Protein AF-A0A6A5ASY3-F1 (afdb_monomer)

Organism: Aphanomyces astaci (NCBI:txid112090)

InterPro domains:
  IPR011704 ATPase, dynein-related, AAA domain [PF07728] (77-118)
  IPR039891 von Willebrand factor A domain-containing protein 8 [PTHR21610] (21-118)

Radius of gyration: 20.87 Å; Cα contacts (8 Å, |Δi|>4): 99; chains: 1; bounding box: 59×54×54 Å

pLDDT: mean 85.29, std 16.0, range [40.97, 97.5]

Solvent-accessible surface area (backbone atoms only — not comparable to full-atom values): 7914 Å² total; per-residue (Å²): 137,88,83,82,83,82,79,74,85,86,72,86,74,80,77,81,70,83,71,80,76,50,74,45,72,42,88,91,44,74,46,75,37,51,86,67,91,52,78,83,41,31,51,79,87,58,68,47,62,46,99,85,71,45,82,56,72,54,74,67,57,40,53,51,51,32,52,50,49,54,33,54,77,68,74,46,91,84,84,84,85,76,78,93,67,64,64,61,60,45,51,52,43,24,48,26,37,75,37,39,31,69,63,84,89,81,86,83,55,95,83,59,49,73,82,79,76,110

Structure (mmCIF, N/CA/C/O backbone):
data_AF-A0A6A5ASY3-F1
#
_entry.id   AF-A0A6A5ASY3-F1
#
loop_
_atom_site.group_PDB
_atom_site.id
_atom_site.type_symbol
_atom_site.label_atom_id
_atom_site.label_alt_id
_atom_site.label_comp_id
_atom_site.label_asym_id
_atom_site.label_entity_id
_atom_site.label_seq_id
_atom_site.pdbx_PDB_ins_code
_atom_site.Cartn_x
_atom_site.Cartn_y
_atom_site.Cartn_z
_atom_site.occupancy
_atom_site.B_iso_or_equiv
_atom_site.auth_seq_id
_atom_site.auth_comp_id
_atom_site.auth_asym_id
_atom_site.auth_atom_id
_atom_site.pdbx_PDB_model_num
ATOM 1 N N . MET A 1 1 ? -41.559 -41.578 34.310 1.00 44.97 1 MET A N 1
ATOM 2 C CA . MET A 1 1 ? -40.796 -41.231 33.090 1.00 44.97 1 MET A CA 1
ATOM 3 C C . MET A 1 1 ? -40.298 -39.794 33.230 1.00 44.97 1 MET A C 1
ATOM 5 O O . MET A 1 1 ? -41.095 -38.872 33.128 1.00 44.97 1 MET A O 1
ATOM 9 N N . LEU A 1 2 ? -39.020 -39.614 33.586 1.00 40.97 2 LEU A N 1
ATOM 10 C CA . LEU A 1 2 ? -38.391 -38.311 33.852 1.00 40.97 2 LEU A CA 1
ATOM 11 C C . LEU A 1 2 ? -38.043 -37.607 32.528 1.00 40.97 2 LEU A C 1
ATOM 13 O O . LEU A 1 2 ? -37.240 -38.125 31.756 1.00 40.97 2 LEU A O 1
ATOM 17 N N . ARG A 1 3 ? -38.600 -36.416 32.276 1.00 47.50 3 ARG A N 1
ATOM 18 C CA . ARG A 1 3 ? -38.121 -35.512 31.217 1.00 47.50 3 ARG A CA 1
ATOM 19 C C . ARG A 1 3 ? -36.986 -34.662 31.784 1.00 47.50 3 ARG A C 1
ATOM 21 O O . ARG A 1 3 ? -37.241 -33.726 32.534 1.00 47.50 3 ARG A O 1
ATOM 28 N N . GLN A 1 4 ? -35.744 -34.991 31.441 1.00 50.59 4 GLN A N 1
ATOM 29 C CA . GLN A 1 4 ? -34.604 -34.114 31.703 1.00 50.59 4 GLN A CA 1
ATOM 30 C C . GLN A 1 4 ? -34.531 -33.033 30.619 1.00 50.59 4 GLN A C 1
ATOM 32 O O . GLN A 1 4 ? -34.394 -33.308 29.429 1.00 50.59 4 GLN A O 1
ATOM 37 N N . SER A 1 5 ? -34.662 -31.791 31.068 1.00 58.62 5 SER A N 1
ATOM 38 C CA . SER A 1 5 ? -34.456 -30.559 30.320 1.00 58.62 5 SER A CA 1
ATOM 39 C C . SER A 1 5 ? -32.979 -30.382 29.962 1.00 58.62 5 SER A C 1
ATOM 41 O O . SER A 1 5 ? -32.144 -30.217 30.851 1.00 58.62 5 SER A O 1
ATOM 43 N N . LEU A 1 6 ? -32.660 -30.335 28.670 1.00 54.47 6 LEU A N 1
ATOM 44 C CA . LEU A 1 6 ? -31.359 -29.873 28.188 1.00 54.47 6 LEU A CA 1
ATOM 45 C C . LEU A 1 6 ? -31.470 -28.397 27.795 1.00 54.47 6 LEU A C 1
ATOM 47 O O . LEU A 1 6 ? -31.716 -28.061 26.638 1.00 54.47 6 LEU A O 1
ATOM 51 N N . LEU A 1 7 ? -31.289 -27.508 28.771 1.00 55.84 7 LEU A N 1
ATOM 52 C CA . LEU A 1 7 ? -30.992 -26.104 28.496 1.00 55.84 7 LEU A CA 1
ATOM 53 C C . LEU A 1 7 ? -29.542 -26.026 28.004 1.00 55.84 7 LEU A C 1
ATOM 55 O O . LEU A 1 7 ? -28.598 -26.132 28.784 1.00 55.84 7 LEU A O 1
ATOM 59 N N . ARG A 1 8 ? -29.366 -25.879 26.689 1.00 53.72 8 ARG A N 1
ATOM 60 C CA . ARG A 1 8 ? -28.066 -25.561 26.088 1.00 53.72 8 ARG A CA 1
ATOM 61 C C . ARG A 1 8 ? -27.692 -24.129 26.485 1.00 53.72 8 ARG A C 1
ATOM 63 O O . ARG A 1 8 ? -28.462 -23.222 26.175 1.00 53.72 8 ARG A O 1
ATOM 70 N N . PRO A 1 9 ? -26.534 -23.872 27.114 1.00 49.12 9 PRO A N 1
ATOM 71 C CA . PRO A 1 9 ? -26.107 -22.506 27.353 1.00 49.12 9 PRO A CA 1
ATOM 72 C C . PRO A 1 9 ? -25.566 -21.932 26.039 1.00 49.12 9 PRO A C 1
ATOM 74 O O . PRO A 1 9 ? -24.408 -22.127 25.676 1.00 49.12 9 PRO A O 1
ATOM 77 N N . SER A 1 10 ? -26.409 -21.213 25.303 1.00 56.84 10 SER A N 1
ATOM 78 C CA . SER A 1 10 ? -25.982 -20.330 24.218 1.00 56.84 10 SER A CA 1
ATOM 79 C C . SER A 1 10 ? -25.274 -19.118 24.823 1.00 56.84 10 SER A C 1
ATOM 81 O O . SER A 1 10 ? -25.887 -18.092 25.108 1.00 56.84 10 SER A O 1
ATOM 83 N N . ARG A 1 11 ? -23.967 -19.252 25.059 1.00 50.88 11 ARG A N 1
ATOM 8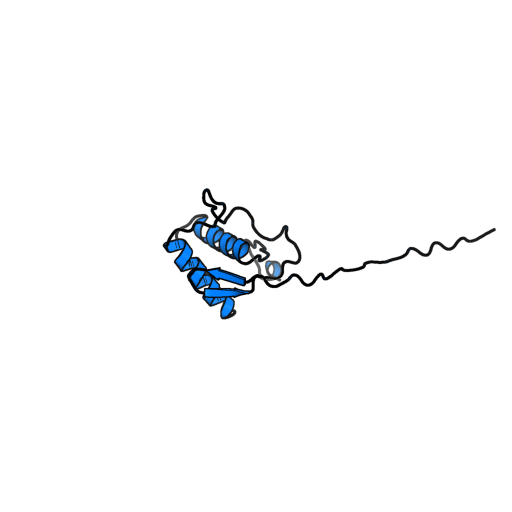4 C CA . ARG A 1 11 ? -23.094 -18.164 25.516 1.00 50.88 11 ARG A CA 1
ATOM 85 C C . ARG A 1 11 ? -22.128 -17.788 24.396 1.00 50.88 11 ARG A C 1
ATOM 87 O O . ARG A 1 11 ? -20.927 -18.011 24.504 1.00 50.88 11 ARG A O 1
ATOM 94 N N . TRP A 1 12 ? -22.658 -17.195 23.329 1.00 53.81 12 TRP A N 1
ATOM 95 C CA . TRP A 1 12 ? -21.847 -16.450 22.367 1.00 53.81 12 TRP A CA 1
ATOM 96 C C . TRP A 1 12 ? -21.414 -15.148 23.036 1.00 53.81 12 TRP A C 1
ATOM 98 O O . TRP A 1 12 ? -22.134 -14.154 23.050 1.00 53.81 12 TRP A O 1
ATOM 108 N N . ARG A 1 13 ? -20.260 -15.181 23.699 1.00 50.62 13 ARG A N 1
ATOM 109 C CA . ARG A 1 13 ? -19.634 -13.988 24.259 1.00 50.62 13 ARG A CA 1
ATOM 110 C C . ARG A 1 13 ? -18.716 -13.423 23.184 1.00 50.62 13 ARG A C 1
ATOM 112 O O . ARG A 1 13 ? -17.581 -13.869 23.052 1.00 50.62 13 ARG A O 1
ATOM 119 N N . VAL A 1 14 ? -19.225 -12.473 22.401 1.00 59.44 14 VAL A N 1
ATOM 120 C CA . VAL A 1 14 ? -18.390 -11.702 21.478 1.00 59.44 14 VAL A CA 1
ATOM 121 C C . VAL A 1 14 ? -17.494 -10.810 22.329 1.00 59.44 14 VAL A C 1
ATOM 123 O O . VAL A 1 14 ? -17.922 -9.797 22.881 1.00 59.44 14 VAL A O 1
ATOM 126 N N . HIS A 1 15 ? -16.249 -11.233 22.515 1.00 49.41 15 HIS A N 1
ATOM 127 C CA . HIS A 1 15 ? -15.221 -10.382 23.085 1.00 49.41 15 HIS A CA 1
ATOM 128 C C . HIS A 1 15 ? -14.807 -9.373 22.012 1.00 49.41 15 HIS A C 1
ATOM 130 O O . HIS A 1 15 ? -13.830 -9.588 21.303 1.00 49.41 15 HIS A O 1
ATOM 136 N N . HIS A 1 16 ? -15.531 -8.257 21.897 1.00 47.66 16 HIS A N 1
ATOM 137 C CA . HIS A 1 16 ? -14.982 -7.064 21.254 1.00 47.66 16 HIS A CA 1
ATOM 138 C C . HIS A 1 16 ? -13.897 -6.511 22.179 1.00 47.66 16 HIS A C 1
ATOM 140 O O . HIS A 1 16 ? -14.131 -5.623 22.998 1.00 47.66 16 HIS A O 1
ATOM 146 N N . ARG A 1 17 ? -12.706 -7.109 22.127 1.00 49.00 17 ARG A N 1
ATOM 147 C CA . ARG A 1 17 ? -11.532 -6.523 22.759 1.00 49.00 17 ARG A CA 1
ATOM 148 C C . ARG A 1 17 ? -11.186 -5.306 21.910 1.00 49.00 17 ARG A C 1
ATOM 150 O O . ARG A 1 17 ? -10.670 -5.469 20.811 1.00 49.00 17 ARG A O 1
ATOM 157 N N . ALA A 1 18 ? -11.535 -4.111 22.387 1.00 48.19 18 ALA A N 1
ATOM 158 C CA . ALA A 1 18 ? -11.066 -2.868 21.792 1.00 48.19 18 ALA A CA 1
ATOM 159 C C . ALA A 1 18 ? -9.532 -2.928 21.756 1.00 48.19 18 ALA A C 1
ATOM 161 O O . ALA A 1 18 ? -8.881 -2.931 22.804 1.00 48.19 18 ALA A O 1
ATOM 162 N N . GLN A 1 19 ? -8.973 -3.104 20.561 1.00 57.91 19 GLN A N 1
ATOM 163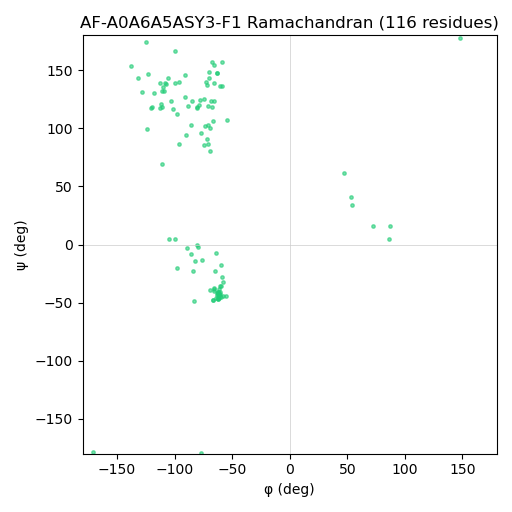 C CA . GLN A 1 19 ? -7.531 -3.099 20.358 1.00 57.91 19 GLN A CA 1
ATOM 164 C C . GLN A 1 19 ? -7.043 -1.650 20.510 1.00 57.91 19 GLN A C 1
ATOM 166 O O . GLN A 1 19 ? -7.717 -0.737 20.022 1.00 57.91 19 GLN A O 1
ATOM 171 N N . PRO A 1 20 ? -5.917 -1.410 21.203 1.00 54.75 20 PRO A N 1
ATOM 172 C CA . PRO A 1 20 ? -5.336 -0.077 21.275 1.00 54.75 20 PRO A CA 1
ATOM 173 C C . PRO A 1 20 ? -4.964 0.390 19.864 1.00 54.75 20 PRO A C 1
ATOM 175 O O . PRO A 1 20 ? -4.404 -0.374 19.083 1.00 54.75 20 PRO A O 1
ATOM 178 N N . PHE A 1 21 ? -5.277 1.645 19.541 1.00 61.50 21 PHE A N 1
ATOM 179 C CA . PHE A 1 21 ? -4.845 2.262 18.291 1.00 61.50 21 PHE A CA 1
ATOM 180 C C . PHE A 1 21 ? -3.322 2.422 18.320 1.00 61.50 21 PHE A C 1
ATOM 182 O O . PHE A 1 21 ? -2.791 3.268 19.041 1.00 61.50 21 PHE A O 1
ATOM 189 N N . SER A 1 22 ? -2.604 1.601 17.562 1.00 81.94 22 SER A N 1
ATOM 190 C CA . SER A 1 22 ? -1.217 1.877 17.192 1.00 81.94 22 SER A CA 1
ATOM 191 C C . SER A 1 22 ? -1.206 2.999 16.160 1.00 81.94 22 SER A C 1
ATOM 193 O O . SER A 1 22 ? -2.054 3.048 15.278 1.00 81.94 22 SER A O 1
ATOM 195 N N . ASN A 1 23 ? -0.253 3.920 16.262 1.00 90.12 23 ASN A N 1
ATOM 196 C CA . ASN A 1 23 ? -0.049 4.940 15.238 1.00 90.12 23 ASN A CA 1
ATOM 197 C C . ASN A 1 23 ? 1.046 4.477 14.278 1.00 90.12 23 ASN A C 1
ATOM 199 O O . ASN A 1 23 ? 2.060 3.928 14.709 1.00 90.12 23 ASN A O 1
ATOM 203 N N . VAL A 1 24 ? 0.854 4.734 12.988 1.00 91.19 24 VAL A N 1
ATOM 204 C CA . VAL A 1 24 ? 1.833 4.450 11.937 1.00 91.19 24 VAL A CA 1
ATOM 205 C C . VAL A 1 24 ? 2.358 5.771 11.396 1.00 91.19 24 VAL A C 1
ATOM 207 O O . VAL A 1 24 ? 1.574 6.661 11.070 1.00 91.19 24 VAL A O 1
ATOM 210 N N . THR A 1 25 ? 3.681 5.890 11.274 1.00 92.81 25 THR A N 1
ATOM 211 C CA . THR A 1 25 ? 4.330 7.058 10.668 1.00 92.81 25 THR A CA 1
ATOM 212 C C . THR A 1 25 ? 4.971 6.671 9.342 1.00 92.81 25 THR A C 1
ATOM 214 O O . THR A 1 25 ? 5.899 5.866 9.314 1.00 92.81 25 THR A O 1
ATOM 217 N N . ILE A 1 26 ? 4.514 7.274 8.243 1.00 92.44 26 ILE A N 1
ATOM 218 C CA . ILE A 1 26 ? 5.058 7.067 6.895 1.00 92.44 26 ILE A CA 1
ATOM 219 C C . ILE A 1 26 ? 5.573 8.401 6.369 1.00 92.44 26 ILE A C 1
ATOM 221 O O . ILE A 1 26 ? 4.817 9.361 6.218 1.00 92.44 26 ILE A O 1
ATOM 225 N N . GLY A 1 27 ? 6.875 8.477 6.089 1.00 88.62 27 GLY A N 1
ATOM 226 C CA . GLY A 1 27 ? 7.484 9.663 5.483 1.00 88.62 27 GLY A CA 1
ATOM 227 C C . GLY A 1 27 ? 7.210 10.962 6.253 1.00 88.62 27 GLY A C 1
ATOM 228 O O . 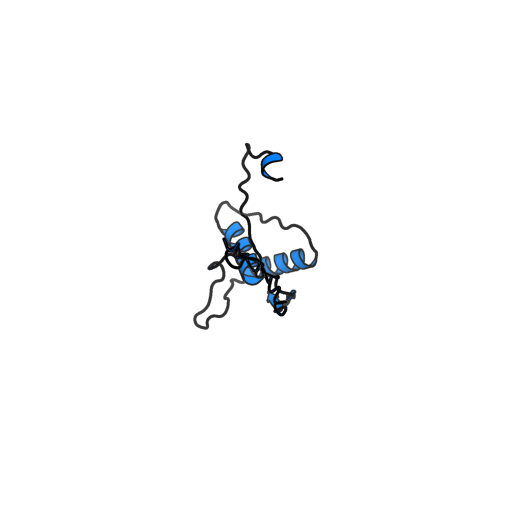GLY A 1 27 ? 7.036 11.999 5.621 1.00 88.62 27 GLY A O 1
ATOM 229 N N . GLY A 1 28 ? 7.120 10.911 7.587 1.00 91.25 28 GLY A N 1
ATOM 230 C CA . GLY A 1 28 ? 6.848 12.067 8.454 1.00 91.25 28 GLY A CA 1
ATOM 231 C C . GLY A 1 28 ? 5.368 12.407 8.671 1.00 91.25 28 GLY A C 1
ATOM 232 O O . GLY A 1 28 ? 5.077 13.410 9.315 1.00 91.25 28 GLY A O 1
ATOM 233 N N . ILE A 1 29 ? 4.437 11.603 8.150 1.00 94.12 29 ILE A N 1
ATOM 234 C CA . ILE A 1 29 ? 2.995 11.748 8.386 1.00 94.12 29 ILE A CA 1
ATOM 235 C C . ILE A 1 29 ? 2.535 10.606 9.276 1.00 94.12 29 ILE A C 1
ATOM 237 O O . ILE A 1 29 ? 2.860 9.453 9.001 1.00 94.12 29 ILE A O 1
ATOM 241 N N . THR A 1 30 ? 1.781 10.924 10.324 1.00 94.50 30 THR A N 1
ATOM 242 C CA . THR A 1 30 ? 1.269 9.942 11.280 1.00 94.50 30 THR A CA 1
ATOM 243 C C . THR A 1 30 ? -0.236 9.787 11.128 1.00 94.50 30 THR A C 1
ATOM 245 O O . THR A 1 30 ? -0.954 10.781 11.036 1.00 94.50 30 THR A O 1
ATOM 248 N N . ALA A 1 31 ? -0.709 8.544 11.133 1.00 92.50 31 ALA A N 1
ATOM 249 C CA . ALA A 1 31 ? -2.127 8.211 11.139 1.00 92.50 31 ALA A CA 1
ATOM 250 C C . ALA A 1 31 ? -2.406 7.055 12.113 1.00 92.50 31 ALA A C 1
ATOM 252 O O . ALA A 1 31 ? -1.510 6.240 12.365 1.00 92.50 31 ALA A O 1
ATOM 253 N N . PRO A 1 32 ? -3.631 6.956 12.655 1.00 91.31 32 PRO A N 1
ATOM 254 C CA . PRO A 1 32 ? -4.037 5.786 13.418 1.00 91.31 32 PRO A CA 1
ATOM 255 C C . PRO A 1 32 ? -4.097 4.555 12.507 1.00 91.31 32 PRO A C 1
ATOM 257 O O . PRO A 1 32 ? -4.574 4.617 11.372 1.00 91.31 32 PRO A O 1
ATOM 260 N N . GLN A 1 33 ? -3.618 3.426 13.014 1.00 87.69 33 GLN A N 1
ATOM 261 C CA . GLN A 1 33 ? -3.727 2.137 12.347 1.00 87.69 33 GLN A CA 1
ATOM 262 C C . GLN A 1 33 ? -5.184 1.647 12.357 1.00 87.69 33 GLN A C 1
ATOM 264 O O . GLN A 1 33 ? -5.951 1.952 13.276 1.00 87.69 33 GLN A O 1
ATOM 269 N N . GLY A 1 34 ? -5.574 0.903 11.318 1.00 79.69 34 GLY A N 1
ATOM 270 C CA . GLY A 1 34 ? -6.923 0.358 11.184 1.00 79.69 34 GLY A CA 1
ATOM 271 C C . GLY A 1 34 ? -7.260 -0.678 12.259 1.00 79.69 34 GLY A C 1
ATOM 272 O O . GLY A 1 34 ? -6.384 -1.343 12.811 1.00 79.69 34 GLY A O 1
ATOM 273 N N . GLN A 1 35 ? -8.556 -0.832 12.547 1.00 83.31 35 GLN A N 1
ATOM 274 C CA . GLN A 1 35 ? -9.056 -1.948 13.349 1.00 83.31 35 GLN A CA 1
ATOM 275 C C . GLN A 1 35 ? -9.355 -3.135 12.436 1.00 83.31 35 GLN A C 1
ATOM 277 O O . GLN A 1 35 ? -10.215 -3.047 11.562 1.00 83.31 35 GLN A O 1
ATOM 282 N N . VAL A 1 36 ? -8.663 -4.245 12.672 1.00 87.31 36 VAL A N 1
ATOM 283 C CA . VAL A 1 36 ? -8.848 -5.495 11.933 1.00 87.31 36 VAL A CA 1
ATOM 284 C C . VAL A 1 36 ? -9.888 -6.359 12.643 1.00 87.31 36 VAL A C 1
ATOM 286 O O . VAL A 1 36 ? -9.753 -6.633 13.839 1.00 87.31 36 VAL A O 1
ATOM 289 N N . LYS A 1 37 ? -10.909 -6.800 11.911 1.00 88.81 37 LYS A N 1
ATOM 290 C CA . LYS A 1 37 ? -11.877 -7.816 12.342 1.00 88.81 37 LYS A CA 1
ATOM 291 C C . LYS A 1 37 ? -11.307 -9.215 12.100 1.00 88.81 37 LYS A C 1
ATOM 293 O O . LYS A 1 37 ? -11.269 -10.017 13.031 1.00 88.81 37 LYS A O 1
ATOM 298 N N . ASP A 1 38 ? -10.777 -9.449 10.901 1.00 91.31 38 ASP A N 1
ATOM 299 C CA . ASP A 1 38 ? -10.255 -10.725 10.421 1.00 91.31 38 ASP A CA 1
ATOM 300 C C . ASP A 1 38 ? -8.799 -10.597 9.948 1.00 91.31 38 ASP A C 1
ATOM 302 O O . ASP A 1 38 ? -8.488 -10.222 8.818 1.00 91.31 38 ASP A O 1
ATOM 306 N N . ALA A 1 39 ? -7.861 -11.003 10.809 1.00 90.56 39 ALA A N 1
ATOM 307 C CA . ALA A 1 39 ? -6.416 -10.903 10.557 1.00 90.56 39 ALA A CA 1
ATOM 308 C C . ALA A 1 39 ? -5.890 -11.747 9.378 1.00 90.56 39 ALA A C 1
ATOM 310 O O . ALA A 1 39 ? -4.709 -11.661 9.033 1.00 90.56 39 ALA A O 1
ATOM 311 N N . GLN A 1 40 ? -6.734 -12.594 8.787 1.00 93.38 40 GLN A N 1
ATOM 312 C CA . GLN A 1 40 ? -6.414 -13.373 7.588 1.00 93.38 40 GLN A CA 1
ATOM 313 C C . GLN A 1 40 ? -6.643 -12.574 6.298 1.00 93.38 40 GLN A C 1
ATOM 315 O O . GLN A 1 40 ? -6.018 -12.884 5.289 1.00 93.38 40 GLN A O 1
ATOM 320 N N . LEU A 1 41 ? -7.497 -11.545 6.342 1.00 94.00 41 LEU A N 1
ATOM 321 C CA . LEU A 1 41 ? -7.788 -10.665 5.206 1.00 94.00 41 LEU A CA 1
ATOM 322 C C . LEU A 1 41 ? -6.784 -9.514 5.079 1.00 94.00 41 LEU A C 1
ATOM 324 O O . LEU A 1 41 ? -6.790 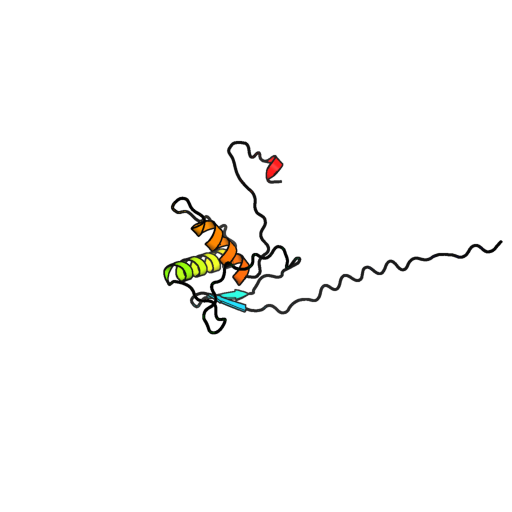-8.785 4.089 1.00 94.00 41 LEU A O 1
ATOM 328 N N . VAL A 1 42 ? -5.910 -9.344 6.072 1.00 95.06 42 VAL A N 1
ATOM 329 C CA . VAL A 1 42 ? -4.791 -8.407 5.991 1.00 95.06 42 VAL A CA 1
ATOM 330 C C . VAL A 1 42 ? -3.688 -9.045 5.144 1.00 95.06 42 VAL A C 1
ATOM 332 O O . VAL A 1 42 ? -3.236 -10.149 5.471 1.00 95.06 42 VAL A O 1
ATOM 335 N N . PRO A 1 43 ? -3.229 -8.380 4.070 1.00 95.69 43 PRO A N 1
ATOM 336 C CA . PRO A 1 43 ? -2.146 -8.896 3.247 1.00 95.69 43 PRO A CA 1
ATOM 337 C C . PRO A 1 43 ? -0.847 -9.010 4.052 1.00 95.69 43 PRO A C 1
ATOM 339 O O . PRO A 1 43 ? -0.589 -8.215 4.954 1.00 95.69 43 PRO A O 1
ATOM 342 N N . LYS A 1 44 ? -0.029 -10.014 3.719 1.00 93.81 44 LYS A N 1
ATOM 343 C CA . LYS A 1 44 ? 1.248 -10.298 4.387 1.00 93.81 44 LYS A CA 1
ATOM 344 C C . LYS A 1 44 ? 2.354 -10.510 3.364 1.00 93.81 44 LYS A C 1
ATOM 346 O O . LYS A 1 44 ? 2.115 -11.143 2.335 1.00 93.81 44 LYS A O 1
ATOM 351 N N . GLY A 1 45 ? 3.559 -10.049 3.686 1.00 93.19 45 GLY A N 1
ATOM 352 C CA . GLY A 1 45 ? 4.763 -10.299 2.887 1.00 93.19 45 GLY A CA 1
ATOM 353 C C . GLY A 1 45 ? 5.005 -9.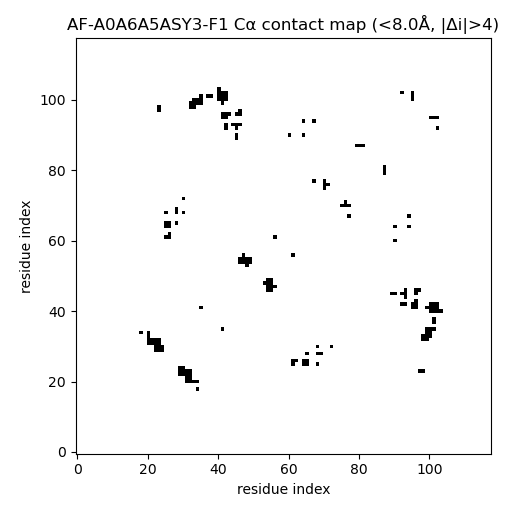293 1.759 1.00 93.19 45 GLY A C 1
ATOM 354 O O . GLY A 1 45 ? 5.801 -9.570 0.864 1.00 93.19 45 GLY A O 1
ATOM 355 N N . PHE A 1 46 ? 4.341 -8.137 1.786 1.00 93.75 46 PHE A N 1
ATOM 356 C CA . PHE A 1 46 ? 4.572 -7.027 0.858 1.00 93.75 46 PHE A CA 1
ATOM 357 C C . PHE A 1 46 ? 5.491 -5.953 1.453 1.00 93.75 46 PHE A C 1
ATOM 359 O O . PHE A 1 46 ? 6.084 -5.166 0.712 1.00 93.75 46 PHE A O 1
ATOM 366 N N . VAL A 1 47 ? 5.639 -5.899 2.775 1.00 91.94 47 VAL A N 1
ATOM 367 C CA . VAL A 1 47 ? 6.632 -5.054 3.447 1.00 91.94 47 VAL A CA 1
ATOM 368 C C . VAL A 1 47 ? 8.000 -5.733 3.409 1.00 91.94 47 VAL A C 1
ATOM 370 O O . VAL A 1 47 ? 8.196 -6.802 3.982 1.00 91.94 47 VAL A O 1
ATOM 373 N N . ASN A 1 48 ? 8.968 -5.090 2.753 1.00 88.12 48 ASN A N 1
ATOM 374 C CA . ASN A 1 48 ? 10.353 -5.549 2.775 1.00 88.12 48 ASN A CA 1
ATOM 375 C C . ASN A 1 48 ? 10.967 -5.208 4.130 1.00 88.12 48 ASN A C 1
ATOM 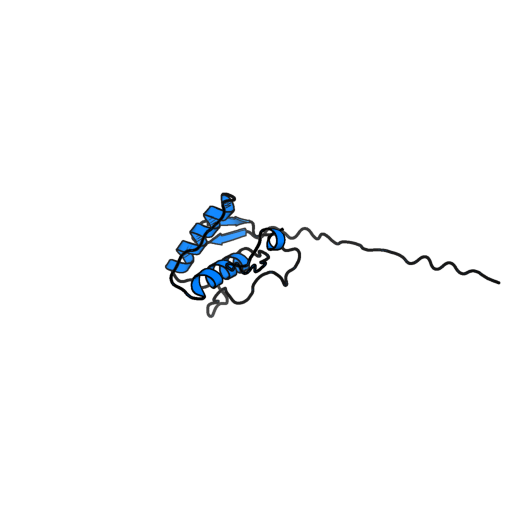377 O O . ASN A 1 48 ? 10.951 -4.047 4.535 1.00 88.12 48 ASN A O 1
ATOM 381 N N . LEU A 1 49 ? 11.513 -6.209 4.810 1.00 89.25 49 LEU A N 1
ATOM 382 C CA . LEU A 1 49 ? 12.208 -6.037 6.080 1.00 89.25 49 LEU A CA 1
ATOM 383 C C . LEU A 1 49 ? 13.719 -6.030 5.833 1.00 89.25 49 LEU A C 1
ATOM 385 O O . LEU A 1 49 ? 14.221 -6.809 5.021 1.00 89.25 49 LEU A O 1
ATOM 389 N N . ASP A 1 50 ? 14.439 -5.145 6.514 1.00 88.75 50 ASP A N 1
ATOM 390 C CA . ASP A 1 50 ? 15.899 -5.156 6.545 1.00 88.75 50 ASP A CA 1
ATOM 391 C C . ASP A 1 50 ? 16.440 -6.260 7.476 1.00 88.75 50 ASP A C 1
ATOM 393 O O . ASP A 1 50 ? 15.693 -7.010 8.111 1.00 88.75 50 ASP A O 1
ATOM 397 N N . SER A 1 51 ? 17.768 -6.352 7.591 1.00 87.38 51 SER A N 1
ATOM 398 C CA . SER A 1 51 ? 18.441 -7.293 8.500 1.00 87.38 51 SER A CA 1
ATOM 399 C C . SER A 1 51 ? 18.081 -7.098 9.978 1.00 87.38 51 SER A C 1
ATOM 401 O O . SER A 1 51 ? 18.308 -7.997 10.783 1.00 87.38 51 SER A O 1
ATOM 403 N N . ASN A 1 52 ? 17.534 -5.936 10.337 1.00 87.31 52 ASN A N 1
ATOM 404 C CA . ASN A 1 52 ? 17.154 -5.559 11.695 1.00 87.31 52 ASN A CA 1
ATOM 405 C C . ASN A 1 52 ? 15.644 -5.740 11.940 1.00 87.31 52 ASN A C 1
ATOM 407 O O . ASN A 1 52 ? 15.145 -5.372 13.006 1.00 87.31 52 ASN A O 1
ATOM 411 N N . GLY A 1 53 ? 14.907 -6.282 10.963 1.00 83.31 53 GLY A N 1
ATOM 412 C CA . GLY A 1 53 ? 13.458 -6.450 11.028 1.00 83.31 53 GLY A CA 1
ATOM 413 C C . G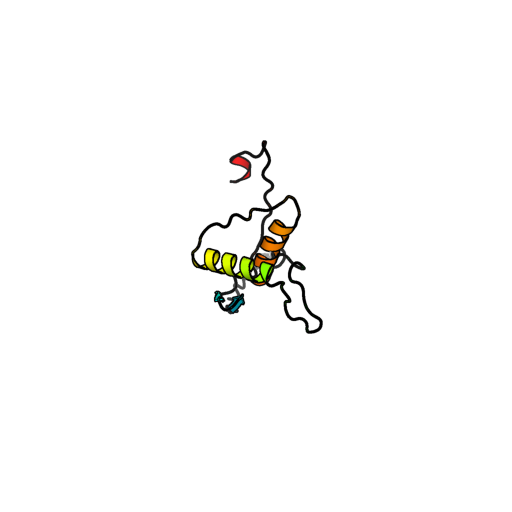LY A 1 53 ? 12.672 -5.140 10.909 1.00 83.31 53 GLY A C 1
ATOM 414 O O . GLY A 1 53 ? 11.492 -5.115 11.254 1.00 83.31 53 GLY A O 1
ATOM 415 N N . GLN A 1 54 ? 13.300 -4.055 10.454 1.00 83.50 54 GLN A N 1
ATOM 416 C CA . GLN A 1 54 ? 12.639 -2.782 10.183 1.00 83.50 54 GLN A CA 1
ATOM 417 C C . GLN A 1 54 ? 12.165 -2.718 8.728 1.00 83.50 54 GLN A C 1
ATOM 419 O O . GLN A 1 54 ? 12.825 -3.247 7.833 1.00 83.50 54 GLN A O 1
ATOM 424 N N . PRO A 1 55 ? 11.031 -2.056 8.457 1.00 86.50 55 PRO A N 1
ATOM 425 C CA . PRO A 1 55 ? 10.554 -1.882 7.097 1.00 86.50 55 PRO A CA 1
ATOM 426 C C . PRO A 1 55 ? 11.514 -0.997 6.287 1.00 86.50 55 PRO A C 1
ATOM 428 O O . PRO A 1 55 ? 11.787 0.146 6.653 1.00 86.50 55 PRO A O 1
ATOM 431 N N . HIS A 1 56 ? 11.998 -1.520 5.163 1.00 89.50 56 HIS A N 1
ATOM 432 C CA . HIS A 1 56 ? 12.900 -0.833 4.247 1.00 89.50 56 HIS A CA 1
ATOM 433 C C . HIS A 1 56 ? 12.200 -0.539 2.917 1.00 89.50 56 HIS A C 1
ATOM 435 O O . HIS A 1 56 ? 11.764 -1.443 2.199 1.00 89.50 56 HIS A O 1
ATOM 441 N N . PHE A 1 57 ? 12.124 0.742 2.558 1.00 89.56 57 PHE A N 1
ATOM 442 C CA . PHE A 1 57 ? 11.468 1.210 1.338 1.00 89.56 57 PHE A CA 1
ATOM 443 C C . PHE A 1 57 ? 12.437 2.009 0.473 1.00 89.56 57 PHE A C 1
ATOM 445 O O . PHE A 1 57 ? 13.273 2.754 0.979 1.00 89.56 57 PHE A O 1
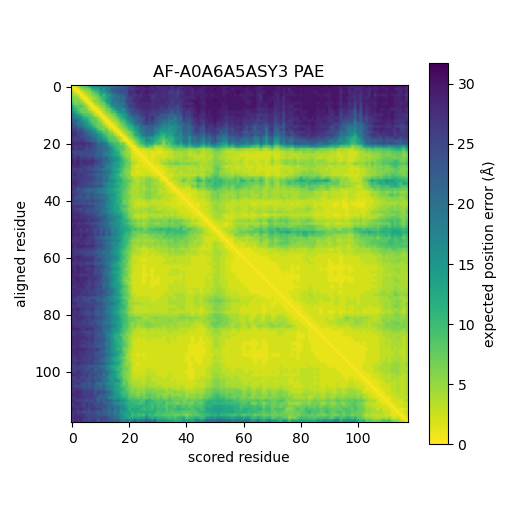ATOM 452 N N . THR A 1 58 ? 12.279 1.910 -0.848 1.00 92.88 58 THR A N 1
ATOM 453 C CA . THR A 1 58 ? 12.936 2.852 -1.763 1.00 92.88 58 THR A CA 1
ATOM 454 C C . THR A 1 58 ? 12.330 4.247 -1.594 1.00 92.88 58 THR A C 1
ATOM 456 O O . THR A 1 58 ? 11.180 4.387 -1.167 1.00 92.88 58 THR A O 1
ATOM 459 N N . GLN A 1 59 ? 13.070 5.290 -1.973 1.00 93.50 59 GLN A N 1
ATOM 460 C CA . GLN A 1 59 ? 12.582 6.667 -1.860 1.00 93.50 59 GLN A CA 1
ATOM 461 C C . GLN A 1 59 ? 11.303 6.913 -2.683 1.00 93.50 59 GLN A C 1
ATOM 463 O O . GLN A 1 59 ? 10.415 7.642 -2.241 1.00 93.50 59 GLN A O 1
ATOM 468 N N . GLU A 1 60 ? 11.183 6.280 -3.853 1.00 93.94 60 GLU A N 1
ATOM 469 C CA . GLU A 1 60 ? 9.988 6.355 -4.701 1.00 93.94 60 GLU A CA 1
ATOM 470 C C . GLU A 1 60 ? 8.786 5.675 -4.031 1.00 93.94 60 GLU A C 1
ATOM 472 O O . GLU A 1 60 ? 7.715 6.274 -3.908 1.00 93.94 60 GLU A O 1
ATOM 477 N N . THR A 1 61 ? 8.974 4.454 -3.515 1.00 93.88 61 THR A N 1
ATOM 478 C CA . THR A 1 61 ? 7.934 3.731 -2.768 1.00 93.88 61 THR A CA 1
ATOM 479 C C . THR A 1 61 ? 7.467 4.540 -1.559 1.00 93.88 61 THR A C 1
ATOM 481 O O . THR A 1 61 ? 6.266 4.675 -1.337 1.00 93.88 61 THR A O 1
ATOM 484 N N . LEU A 1 62 ? 8.399 5.133 -0.808 1.00 95.06 62 LEU A N 1
ATOM 485 C CA . LEU A 1 62 ? 8.081 5.955 0.357 1.00 95.06 62 LEU A CA 1
ATOM 486 C C . LEU A 1 62 ? 7.261 7.197 -0.021 1.00 95.06 62 LEU A C 1
ATOM 488 O O . LEU A 1 62 ? 6.309 7.536 0.683 1.00 95.06 62 LEU A O 1
ATOM 492 N N . ALA A 1 63 ? 7.590 7.856 -1.137 1.00 95.94 63 ALA A N 1
ATOM 493 C CA . ALA A 1 63 ? 6.824 8.997 -1.638 1.00 95.94 63 ALA A CA 1
ATOM 494 C C . ALA A 1 63 ? 5.385 8.599 -2.009 1.00 95.94 63 ALA A C 1
ATOM 496 O O . ALA A 1 63 ? 4.439 9.309 -1.661 1.00 95.94 63 ALA A O 1
ATOM 497 N N . HIS A 1 64 ? 5.206 7.441 -2.650 1.00 96.56 64 HIS A N 1
ATOM 498 C CA . HIS A 1 64 ? 3.881 6.914 -2.968 1.00 96.56 64 HIS A CA 1
ATOM 499 C C . HIS A 1 64 ? 3.078 6.530 -1.722 1.00 96.56 64 HIS A C 1
ATOM 501 O O . HIS A 1 64 ? 1.932 6.956 -1.596 1.00 96.56 64 HIS A O 1
ATOM 507 N N . LEU A 1 65 ? 3.669 5.792 -0.777 1.00 96.19 65 LEU A N 1
ATOM 508 C CA . LEU A 1 65 ? 3.002 5.414 0.475 1.00 96.19 65 LEU A CA 1
ATOM 509 C C . LEU A 1 65 ? 2.610 6.648 1.299 1.00 96.19 65 LEU A C 1
ATOM 511 O O . LEU A 1 65 ? 1.520 6.693 1.866 1.00 96.19 65 LEU A O 1
ATOM 515 N N . ARG A 1 66 ? 3.463 7.680 1.319 1.00 96.62 66 ARG A N 1
ATOM 516 C CA . ARG A 1 66 ? 3.149 8.967 1.949 1.00 96.62 66 ARG A CA 1
ATOM 517 C C . ARG A 1 66 ? 1.938 9.634 1.290 1.00 96.62 66 ARG A C 1
ATOM 519 O O . ARG A 1 66 ? 1.055 10.101 2.003 1.00 96.62 66 ARG A O 1
ATOM 526 N N . TRP A 1 67 ? 1.881 9.677 -0.042 1.00 96.88 67 TRP A N 1
ATOM 527 C CA . TRP A 1 67 ? 0.730 10.227 -0.768 1.00 96.88 67 TRP A CA 1
ATOM 528 C C . TRP A 1 67 ? -0.550 9.428 -0.497 1.00 96.88 67 TRP A C 1
ATOM 530 O O . TRP A 1 67 ? -1.593 10.021 -0.232 1.00 96.88 67 TRP A O 1
ATOM 540 N N . MET A 1 68 ? -0.463 8.095 -0.484 1.00 97.50 68 MET A N 1
ATOM 541 C CA . MET A 1 68 ? -1.595 7.228 -0.149 1.00 97.50 68 MET A CA 1
ATOM 542 C C . MET A 1 68 ? -2.107 7.495 1.269 1.00 97.50 68 MET A C 1
ATOM 544 O O . MET A 1 68 ? -3.309 7.637 1.470 1.00 97.50 68 MET A O 1
ATOM 548 N N . LEU A 1 69 ? -1.201 7.664 2.239 1.00 96.31 69 LEU A N 1
ATOM 549 C CA . LEU A 1 69 ? -1.571 8.010 3.610 1.00 96.31 69 LEU A CA 1
ATOM 550 C C . LEU A 1 69 ? -2.277 9.368 3.690 1.00 96.31 69 LEU A C 1
ATOM 552 O O . LEU A 1 69 ? -3.270 9.510 4.396 1.00 96.31 69 LEU A O 1
ATOM 556 N N . GLN A 1 70 ? -1.802 10.365 2.940 1.00 96.62 70 GLN A N 1
ATOM 557 C CA . GLN A 1 70 ? -2.471 11.667 2.858 1.00 96.62 70 GLN A CA 1
ATOM 558 C C . GLN A 1 70 ? -3.885 11.547 2.284 1.00 96.62 70 GLN A C 1
ATOM 560 O O . GLN A 1 70 ? -4.800 12.190 2.792 1.00 96.62 70 GLN A O 1
ATOM 565 N N . LYS A 1 71 ? -4.071 10.740 1.235 1.00 96.88 71 LYS A N 1
ATOM 566 C CA . LYS A 1 71 ? -5.391 10.501 0.636 1.00 96.88 71 LYS A CA 1
ATOM 567 C C . LYS A 1 71 ? -6.334 9.764 1.574 1.00 96.88 71 LYS A C 1
ATOM 569 O O . LYS A 1 71 ? -7.493 10.155 1.680 1.00 96.88 71 LYS A O 1
ATOM 574 N N . ASP A 1 72 ? -5.818 8.787 2.305 1.00 95.25 72 ASP A N 1
ATOM 575 C CA . ASP A 1 72 ? -6.579 8.048 3.304 1.00 95.25 72 ASP A CA 1
ATOM 576 C C . ASP A 1 72 ? -7.060 8.945 4.457 1.00 95.25 72 ASP A C 1
ATOM 578 O O . ASP A 1 72 ? -8.233 8.900 4.822 1.00 95.25 72 ASP A O 1
ATOM 582 N N . ILE A 1 73 ? -6.192 9.830 4.966 1.00 94.88 73 ILE A N 1
ATOM 583 C CA . ILE A 1 73 ? -6.555 10.835 5.984 1.00 94.88 73 ILE A CA 1
ATOM 584 C C . ILE A 1 73 ? -7.661 11.770 5.477 1.00 94.88 73 ILE A C 1
ATOM 586 O O . ILE A 1 73 ? -8.523 12.188 6.245 1.00 94.88 73 ILE A O 1
ATOM 590 N N . LEU A 1 74 ? -7.644 12.106 4.185 1.00 95.88 74 LEU A N 1
ATOM 591 C CA . LEU A 1 74 ? -8.672 12.932 3.550 1.00 95.88 74 LEU A CA 1
ATOM 592 C C . LEU A 1 74 ? -9.948 12.154 3.196 1.00 95.88 74 LEU A C 1
ATOM 594 O O . LEU A 1 74 ? -10.877 12.760 2.665 1.00 95.88 74 LEU A O 1
ATOM 598 N N . HIS A 1 75 ? -9.991 10.844 3.453 1.00 94.38 75 HIS A N 1
ATOM 599 C CA . HIS A 1 75 ? -11.081 9.954 3.053 1.00 94.38 75 HIS A CA 1
ATOM 600 C C . HIS A 1 75 ? -11.398 10.041 1.551 1.00 94.38 75 HIS A C 1
ATOM 602 O O . HIS A 1 75 ? -12.558 10.071 1.145 1.00 94.38 75 HIS A O 1
ATOM 608 N N . GLN A 1 76 ? -10.351 10.126 0.726 1.00 96.19 76 GLN A N 1
ATOM 609 C CA . GLN A 1 76 ? -10.461 10.175 -0.731 1.00 96.19 76 GLN A CA 1
ATOM 610 C C . GLN A 1 76 ? -10.054 8.847 -1.361 1.00 96.19 76 GLN A C 1
ATOM 612 O O . GLN A 1 76 ? -9.072 8.226 -0.948 1.00 96.19 76 GLN A O 1
ATOM 617 N N . ASP A 1 77 ? -10.756 8.480 -2.431 1.00 95.19 77 ASP A N 1
ATOM 618 C CA . ASP A 1 77 ? -10.395 7.328 -3.246 1.00 95.19 77 ASP A CA 1
ATOM 619 C C . ASP A 1 77 ? -9.030 7.521 -3.915 1.00 95.19 77 ASP A C 1
ATOM 621 O O . ASP A 1 77 ? -8.612 8.627 -4.282 1.00 95.19 77 ASP A O 1
ATOM 625 N N . MET A 1 78 ? -8.324 6.407 -4.085 1.00 95.88 78 MET A N 1
ATOM 626 C CA . MET A 1 78 ? -6.995 6.363 -4.679 1.00 95.88 78 MET A CA 1
ATOM 627 C C . MET A 1 78 ? -7.028 5.531 -5.952 1.00 95.88 78 MET A C 1
ATOM 629 O O . MET A 1 78 ? -7.474 4.388 -5.946 1.00 95.88 78 MET A O 1
ATOM 633 N N . PHE A 1 79 ? -6.470 6.077 -7.029 1.00 95.88 79 PHE A N 1
ATOM 634 C CA . PHE A 1 79 ? -6.290 5.349 -8.278 1.00 95.88 79 PHE A CA 1
ATOM 635 C C . PHE A 1 79 ? -4.805 5.303 -8.647 1.00 95.88 79 PHE A C 1
ATOM 637 O O . PHE A 1 79 ? -4.168 6.339 -8.843 1.00 95.88 79 PHE A O 1
ATOM 644 N N . LEU A 1 80 ? -4.235 4.096 -8.698 1.00 95.75 80 LEU A N 1
ATOM 645 C CA . LEU A 1 80 ? -2.813 3.876 -8.970 1.00 95.75 80 LEU A CA 1
ATOM 646 C C . LEU A 1 80 ? -2.603 3.528 -10.450 1.00 95.75 80 LEU A C 1
ATOM 648 O O . LEU A 1 80 ? -2.977 2.444 -10.890 1.00 95.75 80 LEU A O 1
ATOM 652 N N . ILE A 1 81 ? -1.950 4.414 -11.205 1.00 95.19 81 ILE A N 1
ATOM 653 C CA . ILE A 1 81 ? -1.679 4.232 -12.643 1.00 95.19 81 ILE A CA 1
ATOM 654 C C . ILE A 1 81 ? -0.193 3.945 -12.870 1.00 95.19 81 ILE A C 1
ATOM 656 O O . ILE A 1 81 ? 0.685 4.549 -12.250 1.00 95.19 81 ILE A O 1
ATOM 660 N N . GLY A 1 82 ? 0.128 3.012 -13.760 1.00 94.12 82 GLY A N 1
ATOM 661 C CA . GLY A 1 82 ? 1.505 2.698 -14.125 1.00 94.12 82 GLY A CA 1
ATOM 662 C C . GLY A 1 82 ? 1.600 1.746 -15.314 1.00 94.12 82 GLY A C 1
ATOM 663 O O . GLY A 1 82 ? 0.568 1.354 -15.859 1.00 94.12 82 GLY A O 1
ATOM 664 N N . PRO A 1 83 ? 2.828 1.371 -15.709 1.00 95.56 83 PRO A N 1
ATOM 665 C CA . PRO A 1 83 ? 3.037 0.327 -16.704 1.00 95.56 83 PRO A CA 1
ATOM 666 C C . PRO A 1 83 ? 2.401 -0.998 -16.250 1.00 95.56 83 PRO A C 1
ATOM 668 O O . PRO A 1 83 ? 2.215 -1.211 -15.044 1.00 95.56 83 PRO A O 1
ATOM 671 N N . PRO A 1 84 ? 2.080 -1.904 -17.191 1.00 95.25 84 PRO A N 1
ATOM 672 C CA . PRO A 1 84 ? 1.541 -3.213 -16.847 1.00 95.25 84 PRO A CA 1
ATOM 673 C C . PRO A 1 84 ? 2.516 -3.976 -15.942 1.00 95.25 84 PRO A C 1
ATOM 675 O O . PRO A 1 84 ? 3.725 -3.984 -16.172 1.00 95.25 84 PRO A O 1
ATOM 678 N N . GLY A 1 85 ? 1.985 -4.622 -14.904 1.00 94.62 85 GLY A N 1
ATOM 679 C CA . GLY A 1 85 ? 2.772 -5.419 -13.969 1.00 94.62 85 GLY A CA 1
ATOM 680 C C . GLY A 1 85 ? 2.221 -5.405 -12.542 1.00 94.62 85 GLY A C 1
ATOM 681 O O . GLY A 1 85 ? 1.242 -4.718 -12.242 1.00 94.62 85 GLY A O 1
ATOM 682 N N . PRO A 1 86 ? 2.859 -6.150 -11.626 1.00 95.25 86 PRO A N 1
ATOM 683 C CA . PRO A 1 86 ? 2.369 -6.305 -10.260 1.00 95.25 86 PRO A CA 1
ATOM 684 C C . PRO A 1 86 ? 2.637 -5.082 -9.373 1.00 95.25 86 PRO A C 1
ATOM 686 O O . PRO A 1 86 ? 2.059 -4.980 -8.297 1.00 95.25 86 PRO A O 1
ATOM 689 N N . ALA A 1 87 ? 3.485 -4.142 -9.805 1.00 94.25 87 ALA A N 1
ATOM 690 C CA . ALA A 1 87 ? 4.008 -3.067 -8.961 1.00 94.25 87 ALA A CA 1
ATOM 691 C C . ALA A 1 87 ? 2.915 -2.222 -8.278 1.00 94.25 87 ALA A C 1
ATOM 693 O O . ALA A 1 87 ? 3.003 -1.965 -7.080 1.00 94.25 87 ALA A O 1
ATOM 694 N N . ARG A 1 88 ? 1.857 -1.823 -9.002 1.00 96.00 88 ARG A N 1
ATOM 695 C CA . ARG A 1 88 ? 0.760 -1.020 -8.423 1.00 96.00 88 ARG A CA 1
ATOM 696 C C . ARG A 1 88 ? -0.086 -1.816 -7.433 1.00 96.00 88 ARG A C 1
ATOM 698 O O . ARG A 1 88 ? -0.423 -1.301 -6.371 1.00 96.00 88 ARG A O 1
ATOM 705 N N . ARG A 1 89 ? -0.356 -3.088 -7.738 1.00 95.69 89 ARG A N 1
ATOM 706 C CA . ARG A 1 89 ? -1.045 -4.002 -6.819 1.00 95.69 89 ARG A CA 1
ATOM 707 C C . ARG A 1 89 ? -0.212 -4.248 -5.562 1.00 95.69 89 ARG A C 1
ATOM 709 O O . ARG A 1 89 ? -0.746 -4.165 -4.466 1.00 95.69 89 ARG A O 1
ATOM 716 N N . HIS A 1 90 ? 1.085 -4.512 -5.708 1.00 95.88 90 HIS A N 1
ATOM 717 C CA . HIS A 1 90 ? 1.995 -4.711 -4.579 1.00 95.88 90 HIS A CA 1
ATOM 718 C C . HIS A 1 90 ? 2.068 -3.470 -3.693 1.00 95.88 90 HIS A C 1
ATOM 720 O O . HIS A 1 90 ? 2.023 -3.609 -2.480 1.00 95.88 90 HIS A O 1
ATOM 726 N N . LEU A 1 91 ? 2.110 -2.272 -4.280 1.00 96.19 91 LEU A N 1
ATOM 727 C CA . LEU A 1 91 ? 2.082 -1.016 -3.531 1.00 96.19 91 LEU A CA 1
ATOM 728 C C . LEU A 1 91 ? 0.785 -0.860 -2.716 1.00 96.19 91 LEU A C 1
ATOM 730 O O . LEU A 1 91 ? 0.843 -0.492 -1.546 1.00 96.19 91 LEU A O 1
ATOM 734 N N . ALA A 1 92 ? -0.372 -1.186 -3.304 1.00 96.81 92 ALA A N 1
ATOM 735 C CA . ALA A 1 92 ? -1.649 -1.166 -2.590 1.00 96.81 92 ALA A CA 1
ATOM 736 C C . ALA A 1 92 ? -1.680 -2.172 -1.429 1.00 96.81 92 ALA A C 1
ATOM 738 O O . ALA A 1 92 ? -2.041 -1.818 -0.309 1.00 96.81 92 ALA A O 1
ATOM 739 N N . LEU A 1 93 ? -1.242 -3.410 -1.673 1.00 96.94 93 LEU A N 1
ATOM 740 C CA . LEU A 1 93 ? -1.194 -4.454 -0.648 1.00 96.94 93 LEU A CA 1
ATOM 741 C C . LEU A 1 93 ? -0.182 -4.129 0.457 1.00 96.94 93 LEU A C 1
ATOM 743 O O . LEU A 1 93 ? -0.483 -4.329 1.628 1.00 96.94 93 LEU A O 1
ATOM 747 N N . GLN A 1 94 ? 0.968 -3.554 0.105 1.00 96.00 94 GLN A N 1
ATOM 748 C CA . GLN A 1 94 ? 1.965 -3.060 1.055 1.00 96.00 94 GLN A CA 1
ATOM 749 C C . GLN A 1 94 ? 1.389 -1.954 1.944 1.00 96.00 94 GLN A C 1
ATOM 751 O O . GLN A 1 94 ? 1.572 -1.986 3.158 1.00 96.00 94 GLN A O 1
ATOM 756 N N . PHE A 1 95 ? 0.660 -0.996 1.364 1.00 95.94 95 PHE A N 1
ATOM 757 C CA . PHE A 1 95 ? -0.016 0.047 2.133 1.00 95.94 95 PHE A CA 1
ATOM 758 C C . PHE A 1 95 ? -1.034 -0.546 3.119 1.00 95.94 95 PHE A C 1
ATOM 760 O O . PHE A 1 95 ? -1.043 -0.176 4.294 1.00 95.94 95 PHE A O 1
ATOM 767 N N . CYS A 1 96 ? -1.846 -1.506 2.673 1.00 95.44 96 CYS A N 1
ATOM 768 C CA . CYS A 1 96 ? -2.814 -2.187 3.530 1.00 95.44 96 CYS A CA 1
ATOM 769 C C . CYS A 1 96 ? -2.151 -3.025 4.633 1.00 95.44 96 CYS A C 1
ATOM 771 O O . CYS A 1 96 ? -2.641 -3.025 5.759 1.00 95.44 96 CYS A O 1
ATOM 773 N N . GLU A 1 97 ? -1.023 -3.683 4.360 1.00 94.81 97 GLU A N 1
ATOM 774 C CA . GLU A 1 97 ? -0.252 -4.419 5.371 1.0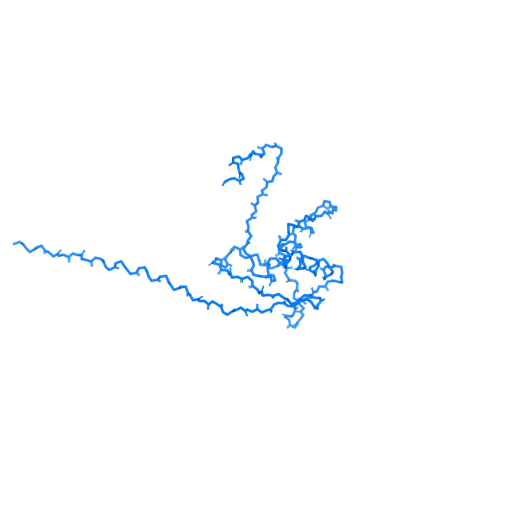0 94.81 97 GLU A CA 1
ATOM 775 C C . GLU A 1 97 ? 0.269 -3.473 6.466 1.00 94.81 97 GLU A C 1
ATOM 777 O O . GLU A 1 97 ? 0.089 -3.734 7.659 1.00 94.81 97 GLU A O 1
ATOM 782 N N . ILE A 1 98 ? 0.840 -2.330 6.070 1.00 93.06 98 ILE A N 1
ATOM 783 C CA . ILE A 1 98 ? 1.349 -1.301 6.991 1.00 93.06 98 ILE A CA 1
ATOM 784 C C . ILE A 1 98 ? 0.212 -0.724 7.847 1.00 93.06 98 ILE A C 1
ATOM 786 O O . ILE A 1 98 ? 0.329 -0.621 9.069 1.00 93.06 98 ILE A O 1
ATOM 790 N N . MET A 1 99 ? -0.912 -0.380 7.219 1.00 93.12 99 MET A N 1
ATOM 791 C CA . MET A 1 99 ? -2.063 0.223 7.897 1.00 93.12 99 MET A CA 1
ATOM 792 C C . MET A 1 99 ? -2.956 -0.794 8.620 1.00 93.12 99 MET A C 1
ATOM 794 O O . MET A 1 99 ? -3.939 -0.380 9.236 1.00 93.12 99 MET A O 1
ATOM 798 N N . GLN A 1 100 ? -2.619 -2.089 8.560 1.00 92.88 100 GLN A N 1
ATOM 799 C CA . GLN A 1 100 ? -3.437 -3.210 9.038 1.00 92.88 100 GLN A CA 1
ATOM 800 C C . GLN A 1 100 ? -4.885 -3.079 8.566 1.00 92.88 100 GLN A C 1
ATOM 802 O O . GLN A 1 100 ? -5.823 -2.933 9.348 1.00 92.88 100 GLN A O 1
ATOM 807 N N . ARG A 1 101 ? -5.048 -3.080 7.244 1.00 92.44 101 ARG A N 1
ATOM 808 C CA . ARG A 1 101 ? -6.345 -3.041 6.580 1.00 92.44 101 ARG A CA 1
ATOM 809 C C . ARG A 1 101 ? -6.623 -4.343 5.863 1.00 92.44 101 ARG A C 1
ATOM 811 O O . ARG A 1 101 ? -5.748 -4.924 5.225 1.00 92.44 101 ARG A O 1
ATOM 818 N N . GLU A 1 102 ? -7.869 -4.761 5.978 1.00 94.81 102 GLU A N 1
ATOM 819 C CA . GLU A 1 102 ? -8.418 -5.895 5.254 1.00 94.81 102 GLU A CA 1
ATOM 820 C C . GLU A 1 102 ? -8.555 -5.533 3.778 1.00 94.81 102 GLU A C 1
ATOM 822 O O . GLU A 1 102 ? -8.860 -4.386 3.434 1.00 94.81 102 GLU A O 1
ATOM 827 N N . VAL A 1 103 ? -8.293 -6.505 2.909 1.00 94.75 103 VAL A N 1
ATOM 828 C CA . VAL A 1 103 ? -8.360 -6.319 1.462 1.00 94.75 103 VAL A CA 1
ATOM 829 C C . VAL A 1 103 ? -9.232 -7.395 0.848 1.00 94.75 103 VAL A C 1
ATOM 831 O O . VAL A 1 103 ? -9.023 -8.586 1.066 1.00 94.75 103 VAL A O 1
ATOM 834 N N . GLU A 1 104 ? -10.152 -6.955 0.003 1.00 93.62 104 GLU A N 1
ATOM 835 C CA . GLU A 1 104 ? -10.884 -7.802 -0.923 1.00 93.62 104 GLU A CA 1
ATOM 836 C C . GLU A 1 104 ? -10.383 -7.540 -2.345 1.00 93.62 104 GLU A C 1
ATOM 838 O O . GLU A 1 104 ? -10.106 -6.401 -2.730 1.00 93.62 104 GLU A O 1
ATOM 843 N N . TYR A 1 105 ? -10.220 -8.607 -3.125 1.00 91.81 105 TYR A N 1
ATOM 844 C CA . TYR A 1 105 ? -9.819 -8.498 -4.520 1.00 91.81 105 TYR A CA 1
ATOM 845 C C . TYR A 1 105 ? -11.031 -8.671 -5.426 1.00 91.81 105 TYR A C 1
ATOM 847 O O . TYR A 1 105 ? -11.596 -9.758 -5.505 1.00 91.81 105 TYR A O 1
ATOM 855 N N . VAL A 1 106 ? -11.351 -7.615 -6.170 1.00 91.75 106 VAL A N 1
ATOM 856 C CA . VAL A 1 106 ? -12.393 -7.626 -7.196 1.00 91.75 106 VAL A CA 1
ATOM 857 C C . VAL A 1 106 ? -11.731 -7.456 -8.560 1.00 91.75 106 VAL A C 1
ATOM 859 O O . VAL A 1 106 ? -11.069 -6.451 -8.828 1.00 91.75 106 VAL A O 1
ATOM 862 N N . ALA A 1 107 ? -11.866 -8.465 -9.419 1.00 91.31 107 ALA A N 1
ATOM 863 C CA . ALA A 1 107 ? -11.400 -8.393 -10.797 1.00 91.31 107 ALA A CA 1
ATOM 864 C C . ALA A 1 107 ? -12.473 -7.725 -11.664 1.00 91.31 107 ALA A C 1
ATOM 866 O O . ALA A 1 107 ? -13.600 -8.206 -11.729 1.00 91.31 107 ALA A O 1
ATOM 867 N N . ILE A 1 108 ? -12.107 -6.639 -12.347 1.00 91.31 108 ILE A N 1
ATOM 868 C CA . ILE A 1 108 ? -12.987 -5.958 -13.298 1.00 91.31 108 ILE A CA 1
ATOM 869 C C . ILE A 1 108 ? -12.553 -6.337 -14.712 1.00 91.31 108 ILE A C 1
ATOM 871 O O . ILE A 1 108 ? -11.396 -6.152 -15.097 1.00 91.31 108 ILE A O 1
ATOM 875 N N . SER A 1 109 ? -13.494 -6.874 -15.474 1.00 93.06 109 SER A N 1
ATOM 876 C CA . SER A 1 109 ? -13.372 -7.232 -16.883 1.00 93.06 109 SER A CA 1
ATOM 877 C C . SER A 1 109 ? -14.481 -6.547 -17.682 1.00 93.06 109 SER A C 1
ATOM 879 O O . SER A 1 109 ? -15.369 -5.925 -17.104 1.00 93.06 109 SER A O 1
ATOM 881 N N . GLN A 1 110 ? -14.451 -6.664 -19.010 1.00 95.00 110 GLN A N 1
ATOM 882 C CA . GLN A 1 110 ? -15.527 -6.144 -19.860 1.00 95.00 110 GLN A CA 1
ATOM 883 C C . GLN A 1 110 ? -16.896 -6.765 -19.525 1.00 95.00 110 GLN A C 1
ATOM 885 O O . GLN A 1 110 ? -17.917 -6.108 -19.709 1.00 95.00 110 GLN A O 1
ATOM 890 N N . ASP A 1 111 ? -16.902 -7.995 -19.008 1.00 93.81 111 ASP A N 1
ATOM 891 C CA . ASP A 1 111 ? -18.116 -8.729 -18.645 1.00 93.81 111 ASP A CA 1
ATOM 892 C C . ASP A 1 111 ? -18.562 -8.470 -17.195 1.00 93.81 111 ASP A C 1
ATOM 894 O O . ASP A 1 111 ? -19.596 -8.983 -16.776 1.00 93.81 111 ASP A O 1
ATOM 898 N N . THR A 1 112 ? -17.809 -7.687 -16.410 1.00 93.00 112 THR A N 1
ATOM 899 C CA . THR A 1 112 ? -18.179 -7.359 -15.026 1.00 93.00 112 THR A CA 1
ATOM 900 C C . THR A 1 112 ? -19.369 -6.403 -15.020 1.00 93.00 112 THR A C 1
ATOM 902 O O . THR A 1 112 ? -19.288 -5.285 -15.536 1.00 93.00 112 THR A O 1
ATOM 905 N N . THR A 1 113 ? -20.474 -6.835 -14.420 1.00 92.44 113 THR A N 1
ATOM 906 C CA . THR A 1 113 ? -21.727 -6.078 -14.338 1.00 92.44 113 THR A CA 1
ATOM 907 C C . THR A 1 113 ? -21.880 -5.383 -12.984 1.00 92.44 113 THR A C 1
ATOM 909 O O . THR A 1 113 ? -21.185 -5.697 -12.022 1.00 92.44 113 THR A O 1
ATOM 912 N N . GLU A 1 114 ? -22.827 -4.444 -12.870 1.00 90.69 114 GLU A N 1
ATOM 913 C CA . GLU A 1 114 ? -23.143 -3.797 -11.583 1.00 90.69 114 GLU A CA 1
ATOM 914 C C . GLU A 1 114 ? -23.566 -4.818 -10.514 1.00 90.69 114 GLU A C 1
ATOM 916 O O . GLU A 1 114 ? -23.277 -4.631 -9.336 1.00 90.69 114 GLU A O 1
ATOM 921 N N . SER A 1 115 ? -24.223 -5.912 -10.917 1.00 88.94 115 SER A N 1
ATOM 922 C CA . SER A 1 115 ? -24.644 -6.978 -10.004 1.00 88.94 115 SER A CA 1
ATOM 923 C C . SER A 1 115 ? -23.471 -7.721 -9.362 1.00 88.94 115 SER A C 1
ATOM 925 O O . SER A 1 115 ? -23.658 -8.283 -8.290 1.00 88.94 115 SER A O 1
ATOM 927 N N . ASP A 1 116 ? -22.283 -7.693 -9.973 1.00 86.62 116 ASP A N 1
ATOM 928 C CA . ASP A 1 116 ? -21.070 -8.309 -9.421 1.00 86.62 116 ASP A CA 1
ATOM 929 C C . ASP A 1 116 ? -20.367 -7.409 -8.385 1.00 86.62 116 ASP A C 1
ATOM 931 O O . ASP A 1 116 ? -19.493 -7.873 -7.656 1.00 86.62 116 ASP A O 1
ATOM 935 N N . LEU A 1 117 ? -20.725 -6.119 -8.323 1.00 83.19 117 LEU A N 1
ATOM 936 C CA . LEU A 1 117 ? -20.104 -5.103 -7.458 1.00 83.19 117 LEU A CA 1
ATOM 937 C C . LEU A 1 117 ? -20.966 -4.730 -6.238 1.00 83.19 117 LEU A C 1
ATOM 939 O O . LEU A 1 117 ? -20.631 -3.782 -5.523 1.00 83.19 117 LEU A O 1
ATOM 943 N N . LYS A 1 118 ? -22.094 -5.417 -6.041 1.00 75.56 118 LYS A N 1
ATOM 944 C CA . LYS A 1 118 ? -23.158 -5.061 -5.096 1.00 75.56 118 LYS A CA 1
ATOM 945 C C . LYS A 1 118 ? -23.287 -6.088 -3.982 1.00 75.56 118 LYS A C 1
ATOM 947 O O . LYS A 1 118 ? -23.467 -5.645 -2.827 1.00 75.56 118 LYS A O 1
#

Mean predicted aligned error: 9.84 Å

Secondary structure (DSSP, 8-state):
----------------------EEEETTEEEEPPPPS-TTSS--S-SPB-TTS-B---HHHHHHHHHHHHHHHTT-------SSSSHHHHHHHHHHHHHT---------TT--GGG--

Sequence (118 aa):
MLRQSLLRPSRWRVHHRAQPFSNVTIGGITAPQGQVKDAQLVPKGFVNLDSNGQPHFTQETLAHLRWMLQKDILHQDMFLIGPPGPARRHLALQFCEIMQREVEYVAISQDTTESDLK

Foldseek 3Di:
DDDDDDPDPPPPDPPPPPDDFDWFAQPNDIDTADDDPDLVQQFPDLFDADPVRDGDDDPVLSVVLVVVVVCVVVVHDDDDDDDDDCVSVSSVSNSSNRSVHGDDDDDDDPPDDPVNVD